Protein AF-A0A432HGQ1-F1 (afdb_monomer_lite)

Structure (mmCIF, N/CA/C/O backbone):
data_AF-A0A432HGQ1-F1
#
_entry.id   AF-A0A432HGQ1-F1
#
loop_
_atom_site.group_PDB
_atom_site.id
_atom_site.type_symbol
_atom_site.label_atom_id
_atom_site.label_alt_id
_atom_site.label_comp_id
_atom_site.label_asym_id
_atom_site.label_entity_id
_atom_site.label_seq_id
_atom_site.pdbx_PDB_ins_code
_atom_site.Cartn_x
_atom_site.Cartn_y
_atom_site.Cartn_z
_atom_site.occupancy
_atom_site.B_iso_or_equiv
_atom_site.auth_seq_id
_atom_site.auth_comp_id
_atom_site.auth_asym_id
_atom_site.auth_atom_id
_atom_site.pdbx_PDB_model_num
ATOM 1 N N . MET A 1 1 ? 10.076 -9.789 -16.096 1.00 44.44 1 MET A N 1
ATOM 2 C CA . MET A 1 1 ? 11.085 -10.741 -15.580 1.00 44.44 1 MET A CA 1
ATOM 3 C C . MET A 1 1 ? 10.784 -10.971 -14.098 1.00 44.44 1 MET A C 1
ATOM 5 O O . MET A 1 1 ? 10.487 -9.994 -13.431 1.00 44.44 1 MET A O 1
ATOM 9 N N . ILE A 1 2 ? 10.867 -12.217 -13.605 1.00 45.50 2 ILE A N 1
ATOM 10 C CA . ILE A 1 2 ? 10.951 -12.583 -12.169 1.00 45.50 2 ILE A CA 1
ATOM 11 C C . ILE A 1 2 ? 9.616 -12.611 -11.377 1.00 45.50 2 ILE A C 1
ATOM 13 O O . ILE A 1 2 ? 9.295 -11.715 -10.605 1.00 45.50 2 ILE A O 1
ATOM 17 N N . GLY A 1 3 ? 8.870 -13.720 -11.469 1.00 51.72 3 GLY A N 1
ATOM 18 C CA . GLY A 1 3 ? 7.707 -13.999 -10.602 1.00 51.72 3 GLY A CA 1
ATOM 19 C C . GLY A 1 3 ? 8.038 -14.263 -9.120 1.00 51.72 3 GLY A C 1
ATOM 20 O O . GLY A 1 3 ? 7.131 -14.320 -8.294 1.00 51.72 3 GLY A O 1
ATOM 21 N N . PHE A 1 4 ? 9.323 -14.393 -8.766 1.00 52.03 4 PHE A N 1
ATOM 22 C CA . PHE A 1 4 ? 9.784 -14.629 -7.390 1.00 52.03 4 PHE A CA 1
ATOM 23 C C . PHE A 1 4 ? 9.831 -13.361 -6.519 1.00 52.03 4 PHE A C 1
ATOM 25 O O . PHE A 1 4 ? 9.688 -13.465 -5.304 1.00 52.03 4 PHE A O 1
ATOM 32 N N . ILE A 1 5 ? 9.978 -12.172 -7.117 1.00 65.44 5 ILE A N 1
ATOM 33 C CA . ILE A 1 5 ? 9.988 -10.895 -6.380 1.00 65.44 5 ILE A CA 1
ATOM 34 C C . ILE A 1 5 ? 8.552 -10.466 -6.026 1.00 65.44 5 ILE A C 1
ATOM 36 O O . ILE A 1 5 ? 8.284 -10.065 -4.895 1.00 65.44 5 ILE A O 1
ATOM 40 N N . ARG A 1 6 ? 7.598 -10.704 -6.934 1.00 78.69 6 ARG A N 1
ATOM 41 C CA . ARG A 1 6 ? 6.203 -10.262 -6.798 1.00 78.69 6 ARG A CA 1
ATOM 42 C C . ARG A 1 6 ? 5.497 -10.779 -5.539 1.00 78.69 6 ARG A C 1
ATOM 44 O O . ARG A 1 6 ? 4.897 -9.997 -4.818 1.00 78.69 6 ARG A O 1
ATOM 51 N N . LYS A 1 7 ? 5.600 -12.076 -5.222 1.00 83.50 7 LYS A N 1
ATOM 52 C CA . LYS A 1 7 ? 4.935 -12.645 -4.028 1.00 83.50 7 LYS A CA 1
ATOM 53 C C . LYS A 1 7 ? 5.503 -12.115 -2.707 1.00 83.50 7 LYS A C 1
ATOM 55 O O . LYS A 1 7 ? 4.791 -12.056 -1.707 1.00 83.50 7 LYS A O 1
ATOM 60 N N . GLN A 1 8 ? 6.789 -11.769 -2.681 1.00 85.81 8 GLN A N 1
ATOM 61 C CA . GLN A 1 8 ? 7.435 -11.193 -1.499 1.00 85.81 8 GLN A CA 1
ATOM 62 C C . GLN A 1 8 ? 6.980 -9.745 -1.303 1.00 85.81 8 GLN A C 1
ATOM 64 O O . GLN A 1 8 ? 6.636 -9.351 -0.191 1.00 85.81 8 GLN A O 1
ATOM 69 N N . GLU A 1 9 ? 6.915 -8.982 -2.394 1.00 86.62 9 GLU A N 1
ATOM 70 C CA . GLU A 1 9 ? 6.372 -7.624 -2.400 1.00 86.62 9 GLU A CA 1
ATOM 71 C C . GLU A 1 9 ? 4.897 -7.607 -1.997 1.00 86.62 9 GLU A C 1
ATOM 73 O O . GLU A 1 9 ? 4.513 -6.771 -1.190 1.00 86.62 9 GLU A O 1
ATOM 78 N N . GLU A 1 10 ? 4.090 -8.561 -2.472 1.00 90.19 10 GLU A N 1
ATOM 79 C CA . GLU A 1 10 ? 2.678 -8.704 -2.089 1.00 90.19 10 GLU A CA 1
ATOM 80 C C . GLU A 1 10 ? 2.531 -8.950 -0.583 1.00 90.19 10 GLU A C 1
ATOM 82 O O . GLU A 1 10 ? 1.757 -8.263 0.078 1.00 90.19 10 GLU A O 1
ATOM 87 N N . ARG A 1 11 ? 3.339 -9.840 0.007 1.00 89.75 11 ARG A N 1
ATOM 88 C CA . ARG A 1 11 ? 3.334 -10.067 1.464 1.00 89.75 11 ARG A CA 1
ATOM 89 C C . ARG A 1 11 ? 3.785 -8.846 2.264 1.00 89.75 11 ARG A C 1
ATOM 91 O O . ARG A 1 11 ? 3.271 -8.603 3.356 1.00 89.75 11 ARG A O 1
ATOM 98 N N . LEU A 1 12 ? 4.767 -8.098 1.763 1.00 89.38 12 LEU A N 1
ATOM 99 C CA . LEU A 1 12 ? 5.230 -6.870 2.411 1.00 89.38 12 LEU A CA 1
ATOM 100 C C . LEU A 1 12 ? 4.179 -5.763 2.311 1.00 89.38 12 LEU A C 1
ATOM 102 O O . LEU A 1 12 ? 3.914 -5.094 3.308 1.00 89.38 12 LEU A O 1
ATOM 106 N N . ALA A 1 13 ? 3.555 -5.608 1.145 1.00 89.94 13 ALA A N 1
ATOM 107 C CA . ALA A 1 13 ? 2.459 -4.680 0.922 1.00 89.94 13 ALA A CA 1
ATOM 108 C C . ALA A 1 13 ? 1.271 -5.017 1.829 1.00 89.94 13 ALA A C 1
ATOM 110 O O . ALA A 1 13 ? 0.779 -4.133 2.518 1.00 89.94 13 ALA A O 1
ATOM 111 N N . GLU A 1 14 ? 0.886 -6.289 1.938 1.00 92.38 14 GLU A N 1
ATOM 112 C CA . GLU A 1 14 ? -0.184 -6.746 2.833 1.00 92.38 14 GLU A CA 1
ATOM 113 C C . GLU A 1 14 ? 0.089 -6.363 4.296 1.00 92.38 14 GLU A C 1
ATOM 115 O O . GLU A 1 14 ? -0.755 -5.754 4.957 1.00 92.38 14 GLU A O 1
ATOM 120 N N . GLN A 1 15 ? 1.298 -6.643 4.800 1.00 90.56 15 GLN A N 1
ATOM 121 C CA . GLN A 1 15 ? 1.692 -6.256 6.157 1.00 90.56 15 GLN A CA 1
ATOM 122 C C . GLN A 1 15 ? 1.709 -4.737 6.347 1.00 90.56 15 GLN A C 1
ATOM 124 O O . GLN A 1 15 ? 1.331 -4.241 7.411 1.00 90.56 15 GLN A O 1
ATOM 129 N N . PHE A 1 16 ? 2.141 -3.993 5.330 1.00 88.81 16 PHE A N 1
ATOM 130 C CA . PHE A 1 16 ? 2.203 -2.541 5.388 1.00 88.81 16 PHE A CA 1
ATOM 131 C C . PHE A 1 16 ? 0.804 -1.917 5.400 1.00 88.81 16 PHE A C 1
ATOM 133 O O . PHE A 1 16 ? 0.525 -1.092 6.270 1.00 88.81 16 PHE A O 1
ATOM 140 N N . ILE A 1 17 ? -0.095 -2.378 4.526 1.00 88.50 17 ILE A N 1
ATOM 141 C CA . ILE A 1 17 ? -1.509 -1.988 4.486 1.00 88.50 17 ILE A CA 1
ATOM 142 C C . ILE A 1 17 ? -2.162 -2.309 5.832 1.00 88.50 17 ILE A C 1
ATOM 144 O O . ILE A 1 17 ? -2.709 -1.419 6.480 1.00 88.50 17 ILE A O 1
ATOM 148 N N . ARG A 1 18 ? -2.016 -3.543 6.330 1.00 90.50 18 ARG A N 1
ATOM 149 C CA . ARG A 1 18 ? -2.539 -3.954 7.642 1.00 90.50 18 ARG A CA 1
ATOM 150 C C . ARG A 1 18 ? -2.057 -3.041 8.767 1.00 90.50 18 ARG A C 1
ATOM 152 O O . ARG A 1 18 ? -2.859 -2.600 9.590 1.00 90.50 18 ARG A O 1
ATOM 159 N N . ARG A 1 19 ? -0.758 -2.728 8.798 1.00 89.88 19 ARG A N 1
ATOM 160 C CA . ARG A 1 19 ? -0.183 -1.810 9.789 1.00 89.88 19 ARG A CA 1
ATOM 161 C C . ARG A 1 19 ? -0.768 -0.402 9.663 1.00 89.88 19 ARG A C 1
ATOM 163 O O . ARG A 1 19 ? -0.931 0.259 10.685 1.00 89.88 19 ARG A O 1
ATOM 170 N N . GLN A 1 20 ? -1.080 0.066 8.456 1.00 85.19 20 GLN A N 1
ATOM 171 C CA . GLN A 1 20 ? -1.721 1.368 8.257 1.00 85.19 20 GLN A CA 1
ATOM 172 C C . GLN A 1 20 ? -3.156 1.398 8.784 1.00 85.19 20 GLN A C 1
ATOM 174 O O . GLN A 1 20 ? -3.499 2.340 9.496 1.00 85.19 20 GLN A O 1
ATOM 179 N N . TYR A 1 21 ? -3.959 0.361 8.527 1.00 86.25 21 TYR A N 1
ATOM 180 C CA . TYR A 1 21 ? -5.299 0.235 9.117 1.00 86.25 21 TYR A CA 1
ATOM 181 C C . TYR A 1 21 ? -5.237 0.263 10.651 1.00 86.25 21 TYR A C 1
ATOM 183 O O . TYR A 1 21 ? -5.934 1.050 11.291 1.00 86.25 21 TYR A O 1
ATOM 191 N N . GLN A 1 22 ? -4.315 -0.508 11.240 1.00 87.81 22 GLN A N 1
ATOM 192 C CA . GLN A 1 22 ? -4.100 -0.536 12.691 1.00 87.81 22 GLN A CA 1
ATOM 193 C C . GLN A 1 22 ? -3.684 0.827 13.258 1.00 87.81 22 GLN A C 1
ATOM 195 O O . GLN A 1 22 ? -4.215 1.250 14.281 1.00 87.81 22 GLN A O 1
ATOM 200 N N . LYS A 1 23 ? -2.756 1.532 12.597 1.00 85.94 23 LYS A N 1
ATOM 201 C CA . LYS A 1 23 ? -2.318 2.874 13.017 1.00 85.94 23 LYS A CA 1
ATOM 202 C C . LYS A 1 23 ? -3.445 3.904 12.999 1.00 85.94 23 LYS A C 1
ATOM 204 O O . LYS A 1 23 ? -3.391 4.853 13.771 1.00 85.94 23 LYS A O 1
ATOM 209 N N . GLN A 1 24 ? -4.422 3.738 12.112 1.00 79.62 24 GLN A N 1
ATOM 210 C CA . GLN A 1 24 ? -5.549 4.658 11.968 1.00 79.62 24 GLN A CA 1
ATOM 211 C C . GLN A 1 24 ? -6.739 4.293 12.864 1.00 79.62 24 GLN A C 1
ATOM 213 O O . GLN A 1 24 ? -7.715 5.034 12.897 1.00 79.62 24 GLN A O 1
ATOM 218 N N . GLY A 1 25 ? -6.675 3.170 13.589 1.00 83.31 25 GLY A N 1
ATOM 219 C CA . GLY A 1 25 ? -7.800 2.683 14.390 1.00 83.31 25 GLY A CA 1
ATOM 220 C C . GLY A 1 25 ? -9.000 2.239 13.546 1.00 83.31 25 GLY A C 1
ATOM 221 O O . GLY A 1 25 ? -10.102 2.118 14.072 1.00 83.31 25 GLY A O 1
ATOM 222 N N . ILE A 1 26 ? -8.794 2.003 12.246 1.00 83.00 26 ILE A N 1
ATOM 223 C CA . ILE A 1 26 ? -9.828 1.550 11.311 1.00 83.00 26 ILE A CA 1
ATOM 224 C C . ILE A 1 26 ? -9.869 0.014 11.354 1.00 83.00 26 ILE A C 1
ATOM 226 O O . ILE A 1 26 ? -8.806 -0.616 11.445 1.00 83.00 26 ILE A O 1
ATOM 230 N N . PRO A 1 27 ? -11.057 -0.616 11.267 1.00 84.38 27 PRO A N 1
ATOM 231 C CA . PRO A 1 27 ? -11.166 -2.064 11.161 1.00 84.38 27 PRO A CA 1
ATOM 232 C C . PRO A 1 27 ? -10.306 -2.588 10.013 1.00 84.38 27 PRO A C 1
ATOM 234 O O . PRO A 1 27 ? -10.444 -2.162 8.866 1.00 84.38 27 PRO A O 1
ATOM 237 N N . VAL A 1 28 ? -9.400 -3.507 10.338 1.00 84.44 28 VAL A N 1
ATOM 238 C CA . VAL A 1 28 ? -8.571 -4.170 9.334 1.00 84.44 28 VAL A CA 1
ATOM 239 C C . VAL A 1 28 ? -9.491 -5.074 8.503 1.00 84.44 28 VAL A C 1
ATOM 241 O O . VAL A 1 28 ? -10.169 -5.916 9.099 1.00 84.44 28 VAL A O 1
ATOM 244 N N . PRO A 1 29 ? -9.532 -4.926 7.167 1.00 85.06 29 PRO A N 1
ATOM 245 C CA . PRO A 1 29 ? -10.314 -5.813 6.318 1.00 85.06 29 PRO A CA 1
ATOM 246 C C . PRO A 1 29 ? -9.795 -7.254 6.402 1.00 85.06 29 PRO A C 1
ATOM 248 O O . PRO A 1 29 ? -8.681 -7.513 6.865 1.00 85.06 29 PRO A O 1
ATOM 251 N N . ASP A 1 30 ? -10.615 -8.211 5.974 1.00 89.44 30 ASP A N 1
ATOM 252 C CA . ASP A 1 30 ? -10.238 -9.621 5.993 1.00 89.44 30 ASP A CA 1
ATOM 253 C C . ASP A 1 30 ? -8.988 -9.892 5.131 1.00 89.44 30 ASP A C 1
ATOM 255 O O . ASP A 1 30 ? -8.600 -9.104 4.262 1.00 89.44 30 ASP A O 1
ATOM 259 N N . SER A 1 31 ? -8.337 -11.029 5.377 1.00 87.06 31 SER A N 1
ATOM 260 C CA . SER A 1 31 ? -7.084 -11.381 4.705 1.00 87.06 31 SER A CA 1
ATOM 261 C C . SER A 1 31 ? -7.224 -11.523 3.189 1.00 87.06 31 SER A C 1
ATOM 263 O O . SER A 1 31 ? -6.268 -11.232 2.474 1.00 87.06 31 SER A O 1
ATOM 265 N N . VAL A 1 32 ? -8.392 -11.927 2.677 1.00 89.06 32 VAL A N 1
ATOM 266 C CA . VAL A 1 32 ? -8.630 -12.055 1.232 1.00 89.06 32 VAL A CA 1
ATOM 267 C C . VAL A 1 32 ? -8.674 -10.668 0.600 1.00 89.06 32 VAL A C 1
ATOM 269 O O . VAL A 1 32 ? -7.999 -10.426 -0.401 1.00 89.06 32 VAL A O 1
ATOM 272 N N . THR A 1 33 ? -9.392 -9.738 1.228 1.00 87.88 33 THR A N 1
ATOM 273 C CA . THR A 1 33 ? -9.464 -8.338 0.795 1.00 87.88 33 THR A CA 1
ATOM 274 C C . THR A 1 33 ? -8.097 -7.655 0.863 1.00 87.88 33 THR A C 1
ATOM 276 O O . THR A 1 33 ? -7.690 -7.003 -0.100 1.00 87.88 33 THR A O 1
ATOM 279 N N . LEU A 1 34 ? -7.344 -7.840 1.953 1.00 89.06 34 LEU A N 1
ATOM 280 C CA . LEU A 1 34 ? -5.985 -7.300 2.086 1.00 89.06 34 LEU A CA 1
ATOM 281 C C . LEU A 1 34 ? -5.030 -7.851 1.025 1.00 89.06 34 LEU A C 1
ATOM 283 O O . LEU A 1 34 ? -4.274 -7.091 0.421 1.00 89.06 34 LEU A O 1
ATOM 287 N N . SER A 1 35 ? -5.077 -9.160 0.777 1.00 89.50 35 SER A N 1
ATOM 288 C CA . SER A 1 35 ? -4.230 -9.811 -0.220 1.00 89.50 35 SER A CA 1
ATOM 289 C C . SER A 1 35 ? -4.564 -9.335 -1.637 1.00 89.50 35 SER A C 1
ATOM 291 O O . SER A 1 35 ? -3.666 -9.026 -2.423 1.00 89.50 35 SER A O 1
ATOM 293 N N . ALA A 1 36 ? -5.855 -9.177 -1.949 1.00 90.44 36 ALA A N 1
ATOM 294 C CA . ALA A 1 36 ? -6.304 -8.618 -3.219 1.00 90.44 36 ALA A CA 1
ATOM 295 C C . ALA A 1 36 ? -5.821 -7.169 -3.408 1.00 90.44 36 ALA A C 1
ATOM 297 O O . ALA A 1 36 ? -5.299 -6.836 -4.474 1.00 90.44 36 ALA A O 1
ATOM 298 N N . GLN A 1 37 ? -5.927 -6.325 -2.375 1.00 89.06 37 GLN A N 1
ATOM 299 C CA . GLN A 1 37 ? -5.404 -4.954 -2.403 1.00 89.06 37 GLN A CA 1
ATOM 300 C C . GLN A 1 37 ? -3.885 -4.935 -2.610 1.00 89.06 37 GLN A C 1
ATOM 302 O O . GLN A 1 37 ? -3.389 -4.222 -3.481 1.00 89.06 37 GLN A O 1
ATOM 307 N N . ALA A 1 38 ? -3.142 -5.765 -1.876 1.00 90.50 38 ALA A N 1
ATOM 308 C CA . ALA A 1 38 ? -1.695 -5.880 -2.019 1.00 90.50 38 ALA A CA 1
ATOM 309 C C . ALA A 1 38 ? -1.284 -6.295 -3.443 1.00 90.50 38 ALA A C 1
ATOM 311 O O . ALA A 1 38 ? -0.409 -5.668 -4.042 1.00 90.50 38 ALA A O 1
ATOM 312 N N . ALA A 1 39 ? -1.950 -7.299 -4.019 1.00 91.44 39 ALA A N 1
ATOM 313 C CA . ALA A 1 39 ? -1.690 -7.768 -5.380 1.00 91.44 39 ALA A CA 1
ATOM 314 C C . ALA A 1 39 ? -1.993 -6.709 -6.452 1.00 91.44 39 ALA A C 1
ATOM 316 O O . ALA A 1 39 ? -1.259 -6.607 -7.441 1.00 91.44 39 ALA A O 1
ATOM 317 N N . GLN A 1 40 ? -3.052 -5.915 -6.259 1.00 90.88 40 GLN A N 1
ATOM 318 C CA . GLN A 1 40 ? -3.392 -4.791 -7.135 1.00 90.88 40 GLN A CA 1
ATOM 319 C C . GLN A 1 40 ? -2.311 -3.704 -7.084 1.00 90.88 40 GLN A C 1
ATOM 321 O O . GLN A 1 40 ? -1.796 -3.312 -8.131 1.00 90.88 40 GLN A O 1
ATOM 326 N N . ILE A 1 41 ? -1.912 -3.272 -5.883 1.00 90.19 41 ILE A N 1
ATOM 327 C CA . ILE A 1 41 ? -0.922 -2.200 -5.689 1.00 90.19 41 ILE A CA 1
ATOM 328 C C . ILE A 1 41 ? 0.441 -2.605 -6.240 1.00 90.19 41 ILE A C 1
ATOM 330 O O . ILE A 1 41 ? 1.047 -1.852 -6.995 1.00 90.19 41 ILE A O 1
ATOM 334 N N . VAL A 1 42 ? 0.918 -3.811 -5.914 1.00 90.69 42 VAL A N 1
ATOM 335 C CA . VAL A 1 42 ? 2.188 -4.328 -6.442 1.00 90.69 42 VAL A CA 1
ATOM 336 C C . VAL A 1 42 ? 2.126 -4.426 -7.965 1.00 90.69 42 VAL A C 1
ATOM 338 O O . VAL A 1 42 ? 3.054 -4.002 -8.653 1.00 90.69 42 VAL A O 1
ATOM 341 N N . GLY A 1 43 ? 1.022 -4.943 -8.511 1.00 91.19 43 GLY A N 1
ATOM 342 C CA . GLY A 1 43 ? 0.824 -5.041 -9.955 1.00 91.19 43 GLY A CA 1
ATOM 343 C C . GLY A 1 43 ? 0.900 -3.687 -10.662 1.00 91.19 43 GLY A C 1
ATOM 344 O O . GLY A 1 43 ? 1.554 -3.573 -11.701 1.00 91.19 43 GLY A O 1
ATOM 345 N N . GLU A 1 44 ? 0.277 -2.659 -10.093 1.00 89.50 44 GLU A N 1
ATOM 346 C CA . GLU A 1 44 ? 0.290 -1.313 -10.659 1.00 89.50 44 GLU A CA 1
ATOM 347 C C . GLU A 1 44 ? 1.645 -0.618 -10.466 1.00 89.50 44 GLU A C 1
ATOM 349 O O . GLU A 1 44 ? 2.157 -0.019 -11.411 1.00 89.50 44 GLU A O 1
ATOM 354 N N . ALA A 1 45 ? 2.308 -0.802 -9.320 1.00 88.75 45 ALA A N 1
ATOM 355 C CA . ALA A 1 45 ? 3.662 -0.301 -9.094 1.00 88.75 45 ALA A CA 1
ATOM 356 C C . ALA A 1 45 ? 4.648 -0.844 -10.141 1.00 88.75 45 ALA A C 1
ATOM 358 O O . ALA A 1 45 ? 5.415 -0.083 -10.734 1.00 88.75 45 ALA A O 1
ATOM 359 N N . HIS A 1 46 ? 4.567 -2.140 -10.463 1.00 89.19 46 HIS A N 1
ATOM 360 C CA . HIS A 1 46 ? 5.352 -2.738 -11.549 1.00 89.19 46 HIS A CA 1
ATOM 361 C C . HIS A 1 46 ? 5.027 -2.141 -12.919 1.00 89.19 46 HIS A C 1
ATOM 363 O O . HIS A 1 46 ? 5.939 -1.930 -13.718 1.00 89.19 46 HIS A O 1
ATOM 369 N N . ARG A 1 47 ? 3.755 -1.842 -13.213 1.00 89.25 47 ARG A N 1
ATOM 370 C CA . ARG A 1 47 ? 3.371 -1.175 -14.471 1.00 89.25 47 ARG A CA 1
ATOM 371 C C . ARG A 1 47 ? 3.929 0.242 -14.553 1.00 89.25 47 ARG A C 1
ATOM 373 O O . ARG A 1 47 ? 4.390 0.638 -15.622 1.00 89.25 47 ARG A O 1
ATOM 380 N N . ILE A 1 48 ? 3.908 0.994 -13.454 1.00 86.69 48 ILE A N 1
ATOM 381 C CA . ILE A 1 48 ? 4.460 2.353 -13.391 1.00 86.69 48 ILE A CA 1
ATOM 382 C C . ILE A 1 48 ? 5.975 2.309 -13.597 1.00 86.69 48 ILE A C 1
ATOM 384 O O . ILE A 1 48 ? 6.478 3.039 -14.451 1.00 86.69 48 ILE A O 1
ATOM 388 N N . VAL A 1 49 ? 6.685 1.398 -12.919 1.00 86.88 49 VAL A N 1
ATOM 389 C CA . VAL A 1 49 ? 8.129 1.189 -13.126 1.00 86.88 49 VAL A CA 1
ATOM 390 C C . VAL A 1 49 ? 8.438 0.825 -14.574 1.00 86.88 49 VAL A C 1
ATOM 392 O O . VAL A 1 49 ? 9.368 1.372 -15.154 1.00 86.88 49 VAL A O 1
ATOM 395 N N . GLN A 1 50 ? 7.652 -0.052 -15.198 1.00 86.75 50 GLN A N 1
ATOM 396 C CA . GLN A 1 50 ? 7.865 -0.412 -16.603 1.00 86.75 50 GLN A CA 1
ATOM 397 C C . GLN A 1 50 ? 7.626 0.761 -17.563 1.00 86.75 50 GLN A C 1
ATOM 399 O O . GLN A 1 50 ? 8.302 0.853 -18.583 1.00 86.75 50 GLN A O 1
ATOM 404 N N . LYS A 1 51 ? 6.681 1.657 -17.254 1.00 87.50 51 LYS A N 1
ATOM 405 C CA . LYS A 1 51 ? 6.342 2.807 -18.109 1.00 87.50 51 LYS A CA 1
ATOM 406 C C . LYS A 1 51 ? 7.268 4.008 -17.923 1.00 87.50 51 LYS A C 1
ATOM 408 O O . LYS A 1 51 ? 7.507 4.730 -18.885 1.00 87.50 51 LYS A O 1
ATOM 41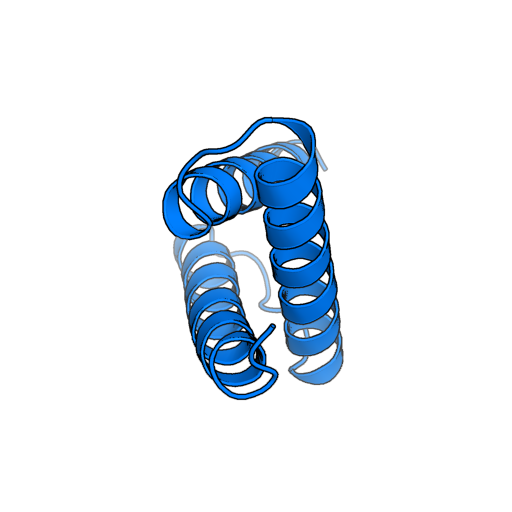3 N N . ARG A 1 52 ? 7.714 4.277 -16.694 1.00 83.38 52 ARG A N 1
ATOM 414 C CA . ARG A 1 52 ? 8.415 5.519 -16.317 1.00 83.38 52 ARG A CA 1
ATOM 415 C C . ARG A 1 52 ? 9.817 5.288 -15.750 1.00 83.38 52 ARG A C 1
ATOM 417 O O . ARG A 1 52 ? 10.543 6.253 -15.539 1.00 83.38 52 ARG A O 1
ATOM 424 N N . GLY A 1 53 ? 10.209 4.036 -15.518 1.00 81.94 53 GLY A N 1
ATOM 425 C CA . GLY A 1 53 ? 11.379 3.703 -14.709 1.00 81.94 53 GLY A CA 1
ATOM 426 C C . GLY A 1 53 ? 11.138 3.971 -13.218 1.00 81.94 53 GLY A C 1
ATOM 427 O O . GLY A 1 53 ? 10.051 4.374 -12.807 1.00 81.94 53 GLY A O 1
ATOM 428 N N . GLY A 1 54 ? 12.160 3.737 -12.394 1.00 82.94 54 GLY A N 1
ATOM 429 C CA . GLY A 1 54 ? 12.126 4.026 -10.956 1.00 82.94 54 GLY A CA 1
ATOM 430 C C . GLY A 1 54 ? 12.139 2.787 -10.059 1.00 82.94 54 GLY A C 1
ATOM 431 O O . GLY A 1 54 ? 12.416 1.674 -10.504 1.00 82.94 54 GLY A O 1
ATOM 432 N N . ASN A 1 55 ? 11.884 2.998 -8.765 1.00 86.00 55 ASN A N 1
ATOM 433 C CA . ASN A 1 55 ? 11.932 1.958 -7.737 1.00 86.00 55 ASN A CA 1
ATOM 434 C C . ASN A 1 55 ? 10.512 1.536 -7.330 1.00 86.00 55 ASN A C 1
ATOM 436 O O . ASN A 1 55 ? 9.737 2.365 -6.850 1.00 86.00 55 ASN A O 1
ATOM 440 N N . VAL A 1 56 ? 10.208 0.238 -7.470 1.00 83.69 56 VAL A N 1
ATOM 441 C CA . VAL A 1 56 ? 8.914 -0.370 -7.103 1.00 83.69 56 VAL A CA 1
ATOM 442 C C . VAL A 1 56 ? 8.517 -0.002 -5.676 1.00 83.69 56 VAL A C 1
ATOM 444 O O . VAL A 1 56 ? 7.364 0.329 -5.429 1.00 83.69 56 VAL A O 1
ATOM 447 N N . TRP A 1 57 ? 9.468 0.004 -4.742 1.00 84.44 57 TRP A N 1
ATOM 448 C CA . TRP A 1 57 ? 9.202 0.303 -3.338 1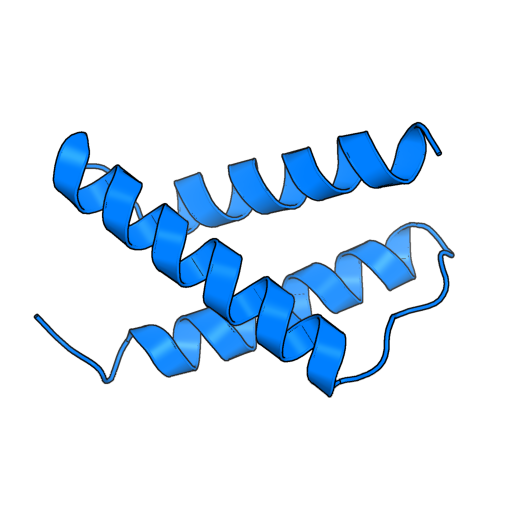.00 84.44 57 TRP A CA 1
ATOM 449 C C . TRP A 1 57 ? 8.756 1.748 -3.096 1.00 84.44 57 TRP A C 1
ATOM 451 O O . TRP A 1 57 ? 7.897 1.989 -2.249 1.00 84.44 57 TRP A O 1
ATOM 461 N N . THR A 1 58 ? 9.325 2.706 -3.830 1.00 87.50 58 THR A N 1
ATOM 462 C CA . THR A 1 58 ? 8.932 4.118 -3.725 1.00 87.50 58 THR A CA 1
ATOM 463 C C . THR A 1 58 ? 7.498 4.298 -4.205 1.00 87.50 58 THR A C 1
ATOM 465 O O . THR A 1 58 ? 6.675 4.831 -3.469 1.00 87.50 58 THR A O 1
ATOM 468 N N . ILE A 1 59 ? 7.181 3.751 -5.380 1.00 87.69 59 ILE A N 1
ATOM 469 C CA . ILE A 1 59 ? 5.836 3.826 -5.962 1.00 87.69 59 ILE A CA 1
ATOM 470 C C . ILE A 1 59 ? 4.821 3.100 -5.076 1.00 87.69 59 ILE A C 1
ATOM 472 O O . ILE A 1 59 ? 3.737 3.611 -4.822 1.00 87.69 59 ILE A O 1
ATOM 476 N N . LEU A 1 60 ? 5.179 1.931 -4.540 1.00 87.06 60 LEU A N 1
ATOM 477 C CA . LEU A 1 60 ? 4.310 1.175 -3.642 1.00 87.06 60 LEU A CA 1
ATOM 478 C C . LEU A 1 60 ? 3.959 1.970 -2.376 1.00 87.06 60 LEU A C 1
ATOM 480 O O . LEU A 1 60 ? 2.815 1.937 -1.932 1.00 87.06 60 LEU A O 1
ATOM 484 N N . LYS A 1 61 ? 4.923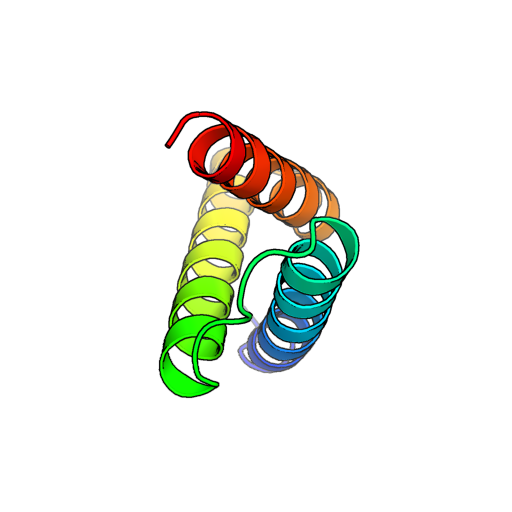 2.696 -1.797 1.00 85.88 61 LYS A N 1
ATOM 485 C CA . LYS A 1 61 ? 4.660 3.574 -0.650 1.00 85.88 61 LYS A CA 1
ATOM 486 C C . LYS A 1 61 ? 3.716 4.717 -1.003 1.00 85.88 61 LYS A C 1
ATOM 488 O O . LYS A 1 61 ? 2.765 4.923 -0.259 1.00 85.88 61 LYS A O 1
ATOM 493 N N . GLU A 1 62 ? 3.964 5.407 -2.115 1.00 87.69 62 GLU A N 1
ATOM 494 C CA . GLU A 1 62 ? 3.109 6.503 -2.593 1.00 87.69 62 GLU A CA 1
ATOM 495 C C . GLU A 1 62 ? 1.668 6.023 -2.793 1.00 87.69 62 GLU A C 1
ATOM 497 O O . GLU A 1 62 ? 0.738 6.597 -2.238 1.00 87.69 62 GLU A O 1
ATOM 502 N N . MET A 1 63 ? 1.490 4.888 -3.471 1.00 86.44 63 MET A N 1
ATOM 503 C CA . MET A 1 63 ? 0.173 4.298 -3.705 1.00 86.44 63 MET A CA 1
ATOM 504 C C . MET A 1 63 ? -0.550 3.885 -2.415 1.00 86.44 63 MET A C 1
ATOM 506 O O . MET A 1 63 ? -1.768 4.018 -2.319 1.00 86.44 63 MET A O 1
ATOM 510 N N . ILE A 1 64 ? 0.168 3.364 -1.414 1.00 83.69 64 ILE A N 1
ATOM 511 C CA . ILE A 1 64 ? -0.447 2.996 -0.128 1.00 83.69 64 ILE A CA 1
ATOM 512 C C . ILE A 1 64 ? -0.805 4.245 0.690 1.00 83.69 64 ILE A C 1
ATOM 514 O O . ILE A 1 64 ? -1.824 4.248 1.385 1.00 83.69 64 ILE A O 1
ATOM 518 N N . ASP A 1 65 ? -0.001 5.305 0.609 1.00 83.56 65 ASP A N 1
ATOM 519 C CA . ASP A 1 65 ? -0.326 6.588 1.234 1.00 83.56 65 ASP A CA 1
ATOM 520 C C . ASP A 1 65 ? -1.529 7.274 0.551 1.00 83.56 65 ASP A C 1
ATOM 522 O O . ASP A 1 65 ? -2.344 7.881 1.248 1.00 83.56 65 ASP A O 1
ATOM 526 N N . ASP A 1 66 ? -1.720 7.091 -0.759 1.00 80.31 66 ASP A N 1
ATOM 527 C CA . ASP A 1 66 ? -2.927 7.533 -1.476 1.00 80.31 66 ASP A CA 1
ATOM 528 C C . ASP A 1 66 ? -4.177 6.756 -1.035 1.00 80.31 66 ASP A C 1
ATOM 530 O O . ASP A 1 66 ? -5.205 7.361 -0.731 1.00 80.31 66 ASP A O 1
ATOM 534 N N . ILE A 1 67 ? -4.088 5.427 -0.874 1.00 73.56 67 ILE A N 1
ATOM 535 C CA . ILE A 1 67 ? -5.187 4.628 -0.291 1.00 73.56 67 ILE A CA 1
ATOM 536 C C . ILE A 1 67 ? -5.556 5.147 1.102 1.00 73.56 67 ILE A C 1
ATOM 538 O O . ILE A 1 67 ? -6.727 5.176 1.483 1.00 73.56 67 ILE A O 1
ATOM 542 N N . ARG A 1 68 ? -4.564 5.592 1.878 1.00 66.38 68 ARG A N 1
ATOM 543 C CA . ARG A 1 68 ? -4.806 6.231 3.171 1.00 66.38 68 ARG A CA 1
ATOM 544 C C . ARG A 1 68 ? -5.599 7.538 3.033 1.00 66.38 68 ARG A C 1
ATOM 546 O O . ARG A 1 68 ? -6.424 7.802 3.907 1.00 66.38 68 ARG A O 1
ATOM 553 N N . LEU A 1 69 ? -5.345 8.365 2.018 1.00 61.62 69 LEU A N 1
ATOM 554 C CA . LEU A 1 69 ? -6.091 9.614 1.814 1.00 61.62 69 LEU A CA 1
ATOM 555 C C . LEU A 1 69 ? -7.564 9.328 1.508 1.00 61.62 69 LEU A C 1
ATOM 557 O O . LEU A 1 69 ? -8.437 9.942 2.123 1.00 61.62 69 LEU A O 1
ATOM 561 N N . ASP A 1 70 ? -7.834 8.328 0.672 1.00 63.38 70 ASP A N 1
ATOM 562 C CA . ASP A 1 70 ? -9.198 7.912 0.330 1.00 63.38 70 ASP A CA 1
ATOM 563 C C . ASP A 1 70 ? -9.970 7.341 1.531 1.00 63.38 70 ASP A C 1
ATOM 565 O O . ASP A 1 70 ? -11.163 7.603 1.687 1.00 63.38 70 ASP A O 1
ATOM 569 N N . LEU A 1 71 ? -9.299 6.597 2.420 1.00 61.56 71 LEU A N 1
ATOM 570 C CA . LEU A 1 71 ? -9.917 6.045 3.634 1.00 61.56 71 LEU A CA 1
ATOM 571 C C . LEU A 1 71 ? -10.197 7.100 4.711 1.00 61.56 71 LEU A C 1
ATOM 573 O O . LEU A 1 71 ? -11.100 6.907 5.517 1.00 61.56 71 LEU A O 1
ATOM 577 N N . LYS A 1 72 ? -9.435 8.200 4.750 1.00 57.53 72 LYS A N 1
ATOM 578 C CA . LYS A 1 72 ? -9.634 9.288 5.722 1.00 57.53 72 LYS A CA 1
ATOM 579 C C . LYS A 1 72 ? -10.790 10.224 5.336 1.00 57.53 72 LYS A C 1
ATOM 581 O O . LYS A 1 72 ? -11.295 10.947 6.191 1.00 57.53 72 LYS A O 1
ATOM 586 N N . HIS A 1 73 ? -11.173 10.240 4.060 1.00 57.22 73 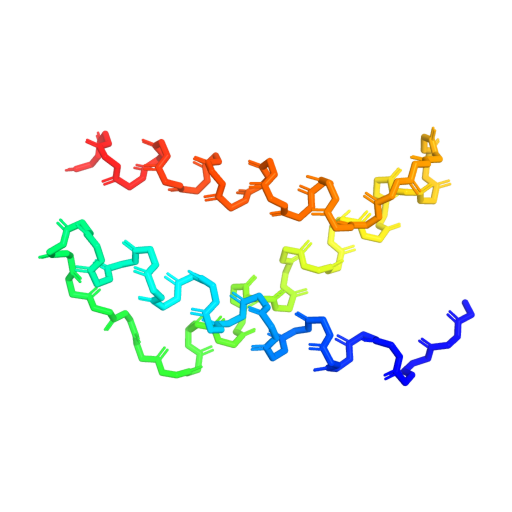HIS A N 1
ATOM 587 C CA . HIS A 1 73 ? -12.221 11.108 3.517 1.00 57.22 73 HIS A CA 1
ATOM 588 C C . HIS A 1 73 ? -13.597 10.429 3.369 1.00 57.22 73 HIS A C 1
ATOM 590 O O . HIS A 1 73 ? -14.530 11.075 2.889 1.00 57.22 73 HIS 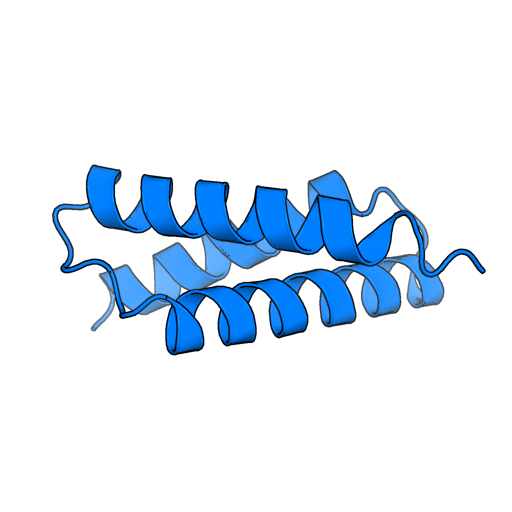A O 1
ATOM 596 N N . ARG A 1 74 ? -13.741 9.167 3.795 1.00 50.78 74 ARG A N 1
ATOM 597 C CA . ARG A 1 74 ? -15.021 8.450 3.9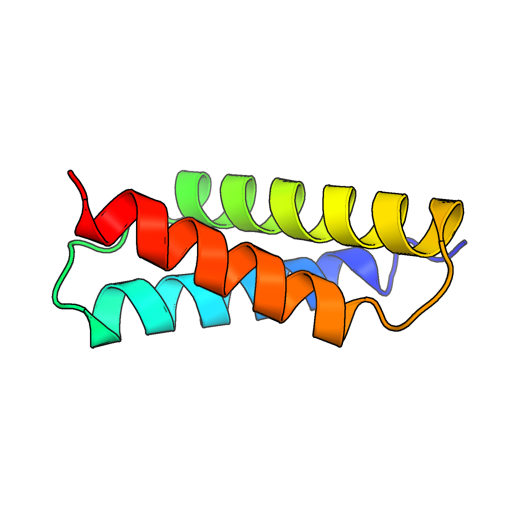30 1.00 50.78 74 ARG A CA 1
ATOM 598 C C . ARG A 1 74 ? -15.449 8.352 5.386 1.00 50.78 74 ARG A C 1
ATOM 600 O O . ARG A 1 74 ? -16.678 8.376 5.604 1.00 50.78 74 ARG A O 1
#

pLDDT: mean 81.94, std 12.01, range [44.44, 92.38]

Sequence (74 aa):
MIGFIRKQEERLAEQFIRRQYQKQGIPVPDSVTLSAQAAQIVGEAHRIVQKRGGNVWTILKEMIDDIRLDLKHR

Foldseek 3Di:
DDPPVLVVQLVVLLVVLQVLCVVVVHDRDDPVVSSVVSNVLLVVLVVCCVVPNDDSVVSSVVVSVVVVVVVVVD

Radius of gyration: 12.4 Å; chains: 1; bounding box: 27×26×32 Å

Secondary structure (DSSP, 8-state):
--HHHHHHHHHHHHHHHHHHHHHHTPPPPPHHHHHHHHHHHHHHHHHHHHHH---HHHHHHHHHHHHHHHHH--